Protein AF-A0A854ZBW8-F1 (afdb_monomer_lite)

Radius of gyration: 17.57 Å; chains: 1; bounding box: 47×37×48 Å

Foldseek 3Di:
DLQFKKKKKWKFKAFPVRDTPDTDIDIGSDVVVVVVVCVVLVVADAWDWDADPVNQKIKIWGADPVRHTGMIMIIGMDMDGDDPPDPPDPPPD

Structure (mmCIF, N/CA/C/O backbone):
data_AF-A0A854ZBW8-F1
#
_entry.id   AF-A0A854ZBW8-F1
#
loop_
_atom_site.group_PDB
_atom_site.id
_atom_site.type_symbol
_atom_site.label_atom_id
_atom_site.label_alt_id
_atom_site.label_comp_id
_atom_site.label_asym_id
_atom_site.label_entity_id
_atom_site.label_seq_id
_atom_site.pdbx_PDB_ins_code
_atom_site.Cartn_x
_atom_site.Cartn_y
_atom_site.Cartn_z
_atom_site.occupancy
_atom_site.B_iso_or_equiv
_atom_site.auth_seq_id
_atom_site.auth_comp_id
_atom_site.auth_asym_id
_atom_site.auth_atom_id
_atom_site.pdbx_PDB_model_num
ATOM 1 N N . MET A 1 1 ?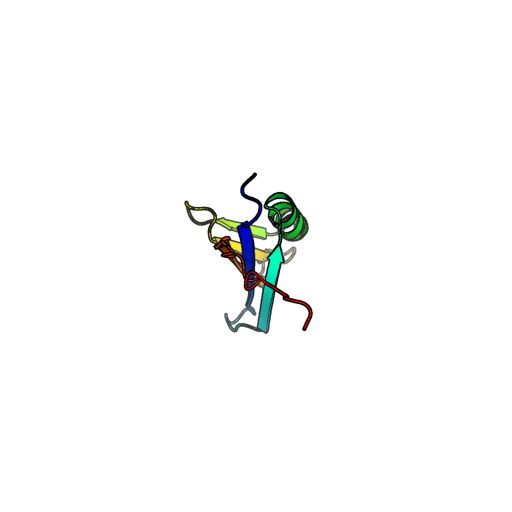 -8.898 6.081 24.990 1.00 48.38 1 MET A N 1
ATOM 2 C CA . MET A 1 1 ? -8.840 5.493 23.635 1.00 48.38 1 MET A CA 1
ATOM 3 C C . MET A 1 1 ? -10.256 5.062 23.297 1.00 48.38 1 MET A C 1
ATOM 5 O O . MET A 1 1 ? -10.927 4.580 24.193 1.00 48.38 1 MET A O 1
ATOM 9 N N . ASN A 1 2 ? -10.764 5.342 22.093 1.00 50.84 2 ASN A N 1
ATOM 10 C CA . ASN A 1 2 ? -12.075 4.824 21.686 1.00 50.84 2 ASN A CA 1
ATOM 11 C C . ASN A 1 2 ? -11.887 3.336 21.370 1.00 50.84 2 ASN A C 1
ATOM 13 O O . ASN A 1 2 ? -11.379 3.016 20.299 1.00 50.84 2 ASN A O 1
ATOM 17 N N . ASP A 1 3 ? -12.269 2.458 22.298 1.00 60.19 3 ASP A N 1
ATOM 18 C CA . ASP A 1 3 ? -12.019 1.003 22.248 1.00 60.19 3 ASP A CA 1
ATOM 19 C C . ASP A 1 3 ? -12.682 0.273 21.064 1.00 60.19 3 ASP A C 1
ATOM 21 O O . ASP A 1 3 ? -12.452 -0.912 20.847 1.00 60.19 3 ASP A O 1
ATOM 25 N N . ASN A 1 4 ? -13.450 0.992 20.244 1.00 76.75 4 ASN A N 1
ATOM 26 C CA . ASN A 1 4 ? -14.296 0.433 19.197 1.00 76.75 4 ASN A CA 1
ATOM 27 C C . ASN A 1 4 ? -13.981 0.971 17.789 1.00 76.75 4 ASN A C 1
ATOM 29 O O . ASN A 1 4 ? -14.831 0.899 16.905 1.00 76.75 4 ASN A O 1
ATOM 33 N N . VAL A 1 5 ? -12.801 1.551 17.547 1.00 83.94 5 VAL A N 1
ATOM 34 C CA . VAL A 1 5 ? -12.392 1.976 16.193 1.00 83.94 5 VAL A CA 1
ATOM 35 C C . VAL A 1 5 ? -11.422 0.963 15.601 1.00 83.94 5 VAL A C 1
ATOM 37 O O . VAL A 1 5 ? -10.388 0.664 16.192 1.00 83.94 5 VAL A O 1
ATOM 40 N N . VAL A 1 6 ? -11.732 0.480 14.400 1.00 88.50 6 VAL A N 1
ATOM 41 C CA . VAL A 1 6 ? -10.788 -0.251 13.554 1.00 88.50 6 VAL A CA 1
ATOM 42 C C . VAL A 1 6 ? -10.458 0.560 12.313 1.00 88.50 6 VAL A C 1
ATOM 44 O O . VAL A 1 6 ? -11.267 1.342 11.818 1.00 88.50 6 VAL A O 1
ATOM 47 N N . TYR A 1 7 ? -9.266 0.336 11.788 1.00 88.94 7 TYR A N 1
ATOM 48 C CA . TYR A 1 7 ? -8.771 0.948 10.570 1.00 88.94 7 TYR A CA 1
ATOM 49 C C . TYR A 1 7 ? -8.785 -0.104 9.472 1.00 88.94 7 TYR A C 1
ATOM 51 O O . TYR A 1 7 ? -8.198 -1.176 9.621 1.00 88.94 7 TYR A O 1
ATOM 59 N N . VAL A 1 8 ? -9.472 0.188 8.378 1.00 91.19 8 VAL A N 1
ATOM 60 C CA . VAL A 1 8 ? -9.594 -0.695 7.221 1.00 91.19 8 VAL A CA 1
ATOM 61 C C . VAL A 1 8 ? -8.748 -0.129 6.094 1.00 91.19 8 VAL A C 1
ATOM 63 O O . VAL A 1 8 ? -8.887 1.039 5.745 1.00 91.19 8 VAL A O 1
ATOM 66 N N . ILE A 1 9 ? -7.895 -0.964 5.510 1.00 93.38 9 ILE A N 1
ATOM 67 C CA . ILE A 1 9 ? -7.091 -0.634 4.337 1.00 93.38 9 ILE A CA 1
ATOM 68 C C . ILE A 1 9 ? -7.562 -1.497 3.175 1.00 93.38 9 ILE A C 1
ATOM 70 O O . ILE A 1 9 ? -7.399 -2.718 3.191 1.00 93.38 9 ILE A O 1
ATOM 74 N N . CYS A 1 10 ? -8.100 -0.857 2.146 1.00 93.69 10 CYS A N 1
ATOM 75 C CA . CYS A 1 10 ? -8.363 -1.478 0.856 1.00 93.69 10 CYS A CA 1
ATOM 76 C C . CYS A 1 10 ? -7.134 -1.287 -0.036 1.00 93.69 10 CYS A C 1
ATOM 78 O O . CYS A 1 10 ? -6.942 -0.224 -0.628 1.00 93.69 10 CYS A O 1
ATOM 80 N N . ALA A 1 11 ? -6.291 -2.312 -0.118 1.00 93.56 11 ALA A N 1
ATOM 81 C CA . ALA A 1 11 ? -5.075 -2.321 -0.915 1.00 93.56 11 ALA A CA 1
ATOM 82 C C . ALA A 1 11 ? -5.356 -2.842 -2.328 1.00 93.56 11 ALA A C 1
ATOM 84 O O . ALA A 1 11 ? -5.973 -3.890 -2.513 1.00 93.56 11 ALA A O 1
ATOM 85 N N . ARG A 1 12 ? -4.882 -2.117 -3.339 1.00 96.38 12 ARG A N 1
ATOM 86 C CA . ARG A 1 12 ? -4.984 -2.483 -4.754 1.00 96.38 12 ARG A CA 1
ATOM 87 C C . ARG A 1 12 ? -3.631 -2.327 -5.421 1.00 96.38 12 ARG A C 1
ATOM 89 O O . ARG A 1 12 ? -3.048 -1.243 -5.368 1.00 96.38 12 ARG A O 1
ATOM 96 N N . ARG A 1 13 ? -3.162 -3.373 -6.096 1.00 96.25 13 ARG A N 1
ATOM 97 C CA . ARG A 1 13 ? -1.965 -3.339 -6.938 1.00 96.25 13 ARG A CA 1
ATOM 98 C C . ARG A 1 13 ? -2.363 -3.311 -8.404 1.00 96.25 13 ARG A C 1
ATOM 100 O O . ARG A 1 13 ? -3.202 -4.093 -8.846 1.00 96.25 13 ARG A O 1
ATOM 107 N N . TYR A 1 14 ? -1.713 -2.434 -9.153 1.00 96.19 14 TYR A N 1
ATOM 108 C CA . TYR A 1 14 ? -1.941 -2.238 -10.573 1.00 96.19 14 TYR A CA 1
ATOM 109 C C . TYR A 1 14 ? -0.713 -2.662 -11.380 1.00 96.19 14 TYR A C 1
ATOM 111 O O . TYR A 1 14 ? 0.427 -2.353 -11.005 1.00 96.19 14 TYR A O 1
ATOM 119 N N . ALA A 1 15 ? -0.948 -3.337 -12.501 1.00 92.31 15 ALA A N 1
ATOM 120 C CA . ALA A 1 15 ? 0.062 -3.601 -13.518 1.00 92.31 15 ALA A CA 1
ATOM 121 C C . ALA A 1 15 ? 0.426 -2.324 -14.296 1.00 92.31 15 ALA A C 1
ATOM 123 O O . ALA A 1 15 ? -0.200 -1.270 -14.140 1.00 92.31 15 ALA A O 1
ATOM 124 N N . LYS A 1 16 ? 1.448 -2.421 -15.159 1.00 90.50 16 LYS A N 1
ATOM 125 C CA . LYS A 1 16 ? 1.915 -1.301 -15.995 1.00 90.50 16 LYS A CA 1
ATOM 126 C C . LYS A 1 16 ? 0.809 -0.712 -16.879 1.00 90.50 16 LYS A C 1
ATOM 128 O O . LYS A 1 16 ? 0.749 0.497 -17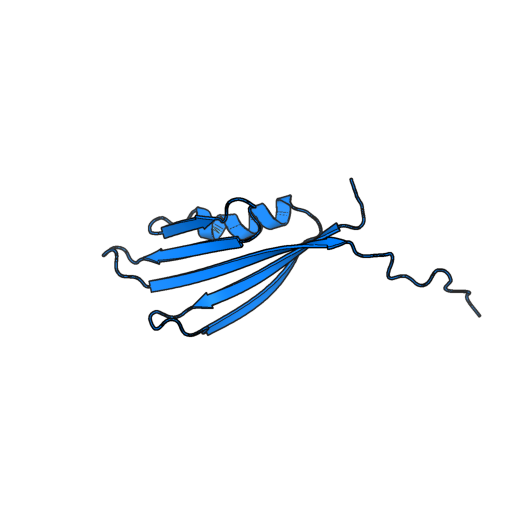.060 1.00 90.50 16 LYS A O 1
ATOM 133 N N . ASN A 1 17 ? -0.079 -1.567 -17.382 1.00 90.94 17 ASN A N 1
ATOM 134 C CA . ASN A 1 17 ? -1.224 -1.205 -18.221 1.00 90.94 17 ASN A CA 1
ATOM 135 C C . ASN A 1 17 ? -2.409 -0.603 -17.434 1.00 90.94 17 ASN A C 1
ATOM 137 O O . ASN A 1 17 ? -3.415 -0.240 -18.035 1.00 90.94 17 ASN A O 1
ATOM 141 N N . GLY A 1 18 ? -2.307 -0.489 -16.106 1.00 90.88 18 GLY A N 1
ATOM 142 C CA . GLY A 1 18 ? -3.359 0.061 -15.254 1.00 90.88 18 GLY A CA 1
ATOM 143 C C . GLY A 1 18 ? -4.422 -0.944 -14.805 1.00 90.88 18 GLY A C 1
ATOM 144 O O . GLY A 1 18 ? -5.322 -0.544 -14.068 1.00 90.88 18 GLY A O 1
ATOM 145 N N . GLU A 1 19 ? -4.317 -2.221 -15.175 1.00 94.94 19 GLU A N 1
ATOM 146 C CA . GLU A 1 19 ? -5.211 -3.272 -14.678 1.00 94.94 19 GLU A CA 1
ATOM 147 C C . GLU A 1 19 ? -4.927 -3.594 -13.212 1.00 94.94 19 GLU A C 1
ATOM 149 O O . GLU A 1 19 ? -3.773 -3.598 -12.777 1.00 94.94 19 GLU A O 1
ATOM 154 N N . VAL A 1 20 ? -5.979 -3.877 -12.442 1.00 95.88 20 VAL A N 1
ATOM 155 C CA . VAL A 1 20 ? -5.840 -4.383 -11.072 1.00 95.88 20 VAL A CA 1
ATOM 156 C C . VAL A 1 20 ? -5.431 -5.850 -11.147 1.00 95.88 20 VAL A C 1
ATOM 158 O O . VAL A 1 20 ? -6.164 -6.665 -11.696 1.00 95.88 20 VAL A O 1
ATOM 161 N N . ILE A 1 21 ? -4.274 -6.175 -10.576 1.00 95.88 21 ILE A N 1
ATOM 162 C CA . ILE A 1 21 ? -3.731 -7.543 -10.543 1.00 95.88 21 ILE A CA 1
ATOM 163 C C . ILE A 1 21 ? -3.771 -8.166 -9.149 1.00 95.88 21 ILE A C 1
ATOM 165 O O . ILE A 1 21 ? -3.620 -9.373 -9.009 1.00 95.88 21 ILE A O 1
ATOM 169 N N . GLU A 1 22 ? -3.974 -7.351 -8.115 1.00 95.56 22 GLU A N 1
ATOM 170 C C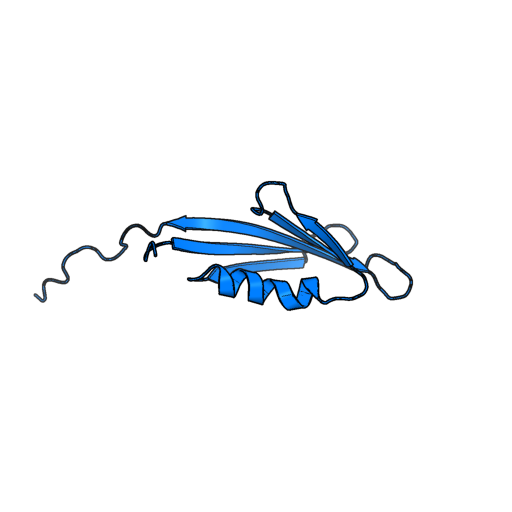A . GLU A 1 22 ? -4.138 -7.817 -6.742 1.00 95.56 22 GLU A CA 1
ATOM 171 C C . GLU A 1 22 ? -5.044 -6.851 -5.980 1.00 95.56 22 GLU A C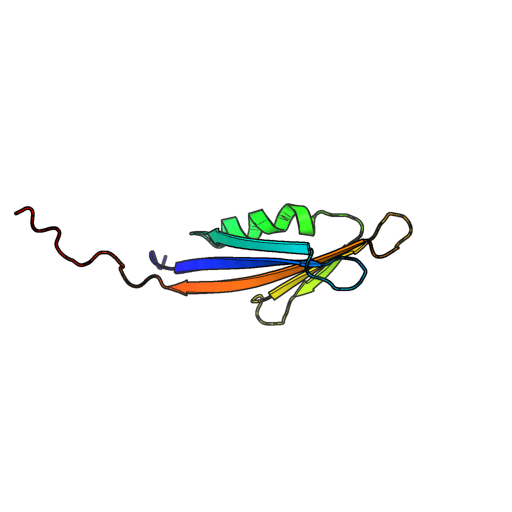 1
ATOM 173 O O . GLU A 1 22 ? -4.927 -5.627 -6.124 1.00 95.56 22 GLU A O 1
ATOM 178 N N . GLN A 1 23 ? -5.930 -7.398 -5.152 1.00 95.50 23 GLN A N 1
ATOM 179 C CA . GLN A 1 23 ? -6.786 -6.632 -4.261 1.00 95.50 23 GLN A CA 1
ATOM 180 C C . GLN A 1 23 ? -6.898 -7.350 -2.920 1.00 95.50 23 GLN A C 1
ATOM 182 O O . GLN A 1 23 ? -7.310 -8.505 -2.869 1.00 95.50 23 GLN A O 1
ATOM 187 N N . ASN A 1 24 ? -6.564 -6.642 -1.845 1.00 92.75 24 ASN A N 1
ATOM 188 C CA . ASN A 1 24 ? -6.566 -7.161 -0.484 1.00 92.75 24 ASN A CA 1
ATOM 189 C C . ASN A 1 24 ? -7.237 -6.168 0.467 1.00 92.75 24 ASN A C 1
ATOM 191 O O . ASN A 1 24 ? -7.182 -4.953 0.266 1.00 92.75 24 ASN A O 1
ATOM 195 N N . VAL A 1 25 ? -7.868 -6.690 1.516 1.00 92.44 25 VAL A N 1
ATOM 196 C CA . VAL A 1 25 ? -8.451 -5.884 2.591 1.00 92.44 25 VAL A CA 1
ATOM 197 C C . VAL A 1 25 ? -7.768 -6.263 3.893 1.00 92.44 25 VAL A C 1
ATOM 199 O O . VAL A 1 25 ? -7.747 -7.432 4.270 1.00 92.44 25 VAL A O 1
ATOM 202 N N . HIS A 1 26 ? -7.229 -5.264 4.582 1.00 91.12 26 HIS A N 1
ATOM 203 C CA . HIS A 1 26 ? -6.582 -5.431 5.877 1.00 91.12 26 HIS A CA 1
ATOM 204 C C . HIS A 1 26 ? -7.332 -4.630 6.934 1.00 91.12 26 HIS A C 1
ATOM 206 O O . HIS A 1 26 ? -7.768 -3.510 6.675 1.00 91.12 26 HIS A O 1
ATOM 212 N N . VAL A 1 27 ? -7.482 -5.202 8.127 1.00 90.19 27 VAL A N 1
ATOM 213 C CA . VAL A 1 27 ? -8.153 -4.556 9.258 1.00 90.19 27 VAL A CA 1
ATOM 214 C C . VAL A 1 27 ? -7.188 -4.513 10.432 1.00 90.19 27 VAL A C 1
ATOM 216 O O . VAL A 1 27 ? -6.618 -5.534 10.810 1.00 90.19 27 VAL A O 1
ATOM 219 N N . TYR A 1 28 ? -7.018 -3.331 11.013 1.00 89.38 28 TYR A N 1
ATOM 220 C CA . TYR A 1 28 ? -6.129 -3.085 12.140 1.00 89.38 28 TYR A CA 1
ATOM 221 C C . TYR A 1 28 ? -6.907 -2.474 13.301 1.00 89.38 28 TYR A C 1
ATOM 223 O O . TYR A 1 28 ? -7.691 -1.550 13.119 1.00 89.38 28 TYR A O 1
ATOM 231 N N . SER A 1 29 ? -6.649 -2.948 14.516 1.00 86.75 29 SER A N 1
ATOM 232 C CA . SER A 1 29 ? -7.221 -2.386 15.748 1.00 86.75 29 SER A CA 1
ATOM 233 C C . SER A 1 29 ? -6.503 -1.123 16.243 1.00 86.75 29 SER A C 1
ATOM 235 O O . SER A 1 29 ? -6.935 -0.505 17.208 1.00 86.75 29 SER A O 1
ATOM 237 N N . SER A 1 30 ? -5.390 -0.734 15.612 1.00 86.75 30 SER A N 1
ATOM 238 C CA . SER A 1 30 ? -4.579 0.417 16.017 1.00 86.75 30 SER A CA 1
ATOM 239 C C . SER A 1 30 ? -3.995 1.136 14.808 1.00 86.75 30 SER A C 1
ATOM 241 O O . SER A 1 30 ? -3.477 0.497 13.889 1.00 86.75 30 SER A O 1
ATOM 243 N N . TYR A 1 31 ? -4.001 2.470 14.858 1.00 84.44 31 TYR A N 1
ATOM 244 C CA . TYR A 1 31 ? -3.387 3.320 13.839 1.00 84.44 31 TYR A CA 1
ATOM 245 C C . TYR A 1 31 ? -1.869 3.108 13.737 1.00 84.44 31 TYR A C 1
ATOM 247 O O . TYR A 1 31 ? -1.296 3.180 12.655 1.00 84.44 31 TYR A O 1
ATOM 255 N N . GLN A 1 32 ? -1.193 2.759 14.837 1.00 87.94 32 GLN A N 1
ATOM 256 C CA . GLN A 1 32 ? 0.245 2.457 14.793 1.00 87.94 32 GLN A CA 1
ATOM 257 C C . GLN A 1 32 ? 0.550 1.234 13.916 1.00 87.94 32 GLN A C 1
ATOM 259 O O . GLN A 1 32 ? 1.547 1.229 13.196 1.00 87.94 32 GLN A O 1
ATOM 264 N N . ASN A 1 33 ? -0.334 0.230 13.916 1.00 88.56 33 ASN A N 1
ATOM 265 C CA . ASN A 1 33 ? -0.179 -0.949 13.062 1.00 88.56 33 ASN A CA 1
ATOM 266 C C . ASN A 1 33 ? -0.418 -0.614 11.583 1.00 88.56 33 ASN A C 1
ATOM 268 O O . ASN A 1 33 ? 0.244 -1.187 10.720 1.00 88.56 33 ASN A O 1
ATOM 272 N N . VAL A 1 34 ? -1.298 0.351 11.294 1.00 87.12 34 VAL A N 1
ATOM 273 C CA . VAL A 1 34 ? -1.479 0.905 9.941 1.00 87.12 34 VAL A CA 1
ATOM 274 C C . VAL A 1 34 ? -0.183 1.556 9.454 1.00 87.12 34 VAL A C 1
ATOM 276 O O . VAL A 1 34 ? 0.302 1.226 8.375 1.00 87.12 34 VAL A O 1
ATOM 279 N N . ILE A 1 35 ? 0.431 2.422 10.270 1.00 87.31 35 ILE A N 1
ATOM 280 C CA . ILE A 1 35 ? 1.709 3.072 9.931 1.00 87.31 35 ILE A CA 1
ATOM 281 C C . ILE A 1 35 ? 2.802 2.021 9.688 1.00 87.31 35 ILE A C 1
ATOM 283 O O . ILE A 1 35 ? 3.530 2.094 8.695 1.00 87.31 35 ILE A O 1
ATOM 287 N N . ALA A 1 36 ? 2.904 1.018 10.565 1.00 89.50 36 ALA A N 1
ATOM 288 C CA . ALA A 1 36 ? 3.879 -0.059 10.425 1.00 89.50 36 ALA A CA 1
ATOM 289 C C . ALA A 1 36 ? 3.682 -0.863 9.127 1.00 89.50 36 ALA A C 1
ATOM 291 O O . ALA A 1 36 ? 4.666 -1.216 8.478 1.00 89.50 36 ALA A O 1
ATOM 292 N N . ALA A 1 37 ? 2.434 -1.096 8.706 1.00 88.19 37 ALA A N 1
ATOM 293 C CA . ALA A 1 37 ? 2.120 -1.795 7.461 1.00 88.19 37 ALA A CA 1
ATOM 294 C C . ALA A 1 37 ? 2.577 -1.029 6.205 1.00 88.19 37 ALA A C 1
ATOM 296 O O . ALA A 1 37 ? 2.916 -1.650 5.198 1.00 88.19 37 ALA A O 1
ATOM 297 N N . PHE A 1 38 ? 2.643 0.306 6.257 1.00 89.62 38 PHE A N 1
ATOM 298 C CA . PHE A 1 38 ? 3.130 1.118 5.138 1.00 89.62 38 PHE A CA 1
ATOM 299 C C . PHE A 1 38 ? 4.649 1.248 5.069 1.00 89.62 38 PHE A C 1
ATOM 301 O O . PHE A 1 38 ? 5.182 1.551 4.000 1.00 89.62 38 PHE A O 1
ATOM 308 N N . LYS A 1 39 ? 5.364 0.978 6.166 1.00 90.69 39 LYS A N 1
ATOM 309 C CA . LYS A 1 39 ? 6.822 1.129 6.248 1.00 90.69 39 LYS A CA 1
ATOM 310 C C . LYS A 1 39 ? 7.592 0.462 5.092 1.00 90.69 39 LYS A C 1
ATOM 312 O O . LYS A 1 39 ? 8.422 1.147 4.502 1.00 90.69 39 LYS A O 1
ATOM 317 N N . PRO A 1 40 ? 7.302 -0.788 4.674 1.00 89.75 40 PRO A N 1
ATOM 318 C CA . PRO A 1 40 ? 8.018 -1.416 3.559 1.00 89.75 40 PRO A CA 1
ATOM 319 C C . PRO A 1 40 ? 7.874 -0.650 2.236 1.00 89.75 40 PRO A C 1
ATOM 321 O O . PRO A 1 40 ? 8.818 -0.570 1.455 1.00 89.75 40 PRO A O 1
ATOM 324 N N . PHE A 1 41 ? 6.706 -0.048 1.996 1.00 88.88 41 PHE A N 1
ATOM 325 C CA . PHE A 1 41 ? 6.469 0.775 0.812 1.00 88.88 41 PHE A CA 1
ATOM 326 C C . PHE A 1 41 ? 7.159 2.131 0.932 1.00 88.88 41 PHE A C 1
ATOM 328 O O . PHE A 1 41 ? 7.666 2.643 -0.060 1.00 88.88 41 PHE A O 1
ATOM 335 N N . LEU A 1 42 ? 7.203 2.707 2.137 1.00 87.81 42 LEU A N 1
ATOM 336 C CA . LEU A 1 42 ? 7.840 3.997 2.401 1.00 87.81 42 LEU A CA 1
ATOM 337 C C . LEU A 1 42 ? 9.376 3.928 2.435 1.00 87.81 42 LEU A C 1
ATOM 339 O O . LEU A 1 42 ? 10.030 4.934 2.170 1.00 87.81 42 LEU A O 1
ATOM 343 N N . ASP A 1 43 ? 9.955 2.758 2.684 1.00 91.25 43 ASP A N 1
ATOM 344 C CA . ASP A 1 43 ? 11.408 2.560 2.721 1.00 91.25 43 ASP A CA 1
ATOM 345 C C . ASP A 1 43 ? 11.989 2.176 1.340 1.00 91.25 43 ASP A C 1
ATOM 347 O O . ASP A 1 43 ? 13.204 2.105 1.166 1.00 91.25 43 ASP A O 1
ATOM 351 N N . MET A 1 44 ? 11.148 1.970 0.318 1.00 88.19 44 MET A N 1
ATOM 352 C CA . MET A 1 44 ? 11.609 1.572 -1.018 1.00 88.19 44 MET A CA 1
ATOM 353 C C . MET A 1 44 ? 12.343 2.724 -1.738 1.00 88.19 44 MET A C 1
ATOM 355 O O . MET A 1 44 ? 11.825 3.843 -1.739 1.00 88.19 44 MET A O 1
ATOM 359 N N . PRO A 1 45 ? 13.519 2.503 -2.358 1.00 85.94 45 PRO A N 1
ATOM 360 C CA . PRO A 1 45 ? 14.367 3.595 -2.854 1.00 85.94 45 PRO A CA 1
ATOM 361 C C . PRO A 1 45 ? 13.773 4.334 -4.062 1.00 85.94 45 PRO A C 1
ATOM 363 O O . PRO A 1 45 ? 13.727 5.561 -4.065 1.00 85.94 45 PRO A O 1
ATOM 366 N N . ASN A 1 46 ? 13.248 3.603 -5.049 1.00 92.31 46 ASN A N 1
ATOM 367 C CA . ASN A 1 46 ? 12.759 4.173 -6.308 1.00 92.31 46 ASN A CA 1
ATOM 368 C C . ASN A 1 46 ? 11.234 4.205 -6.320 1.00 92.31 46 ASN A C 1
ATOM 370 O O . ASN A 1 46 ? 10.573 3.363 -6.934 1.00 92.31 46 ASN A O 1
ATOM 374 N N . LYS A 1 47 ? 10.669 5.160 -5.581 1.00 94.12 47 LYS A N 1
ATOM 375 C CA . LYS A 1 47 ? 9.221 5.304 -5.456 1.00 94.12 47 LYS A CA 1
ATOM 376 C C . LYS A 1 47 ? 8.762 6.750 -5.548 1.00 94.12 47 LYS A C 1
ATOM 378 O O . LYS A 1 47 ? 9.460 7.668 -5.131 1.00 94.12 47 LYS A O 1
ATOM 383 N N . GLU A 1 48 ? 7.515 6.909 -5.957 1.00 94.12 48 GLU A N 1
ATOM 384 C CA . GLU A 1 48 ? 6.751 8.134 -5.756 1.00 94.12 48 GLU A CA 1
ATOM 385 C C . GLU A 1 48 ? 5.589 7.845 -4.818 1.00 94.12 48 GLU A C 1
ATOM 387 O O . GLU A 1 48 ? 4.830 6.894 -5.024 1.00 94.12 48 GLU A O 1
ATOM 392 N N . VAL A 1 49 ? 5.439 8.684 -3.799 1.00 92.88 49 VAL A N 1
ATOM 393 C CA . VAL A 1 49 ? 4.356 8.584 -2.824 1.00 92.88 49 VAL A CA 1
ATOM 394 C C . VAL A 1 49 ? 3.419 9.765 -3.014 1.00 92.88 49 VAL A C 1
ATOM 396 O O . VAL A 1 49 ? 3.855 10.910 -3.089 1.00 92.88 49 VAL A O 1
ATOM 399 N N . HIS A 1 50 ? 2.125 9.485 -3.087 1.00 91.88 50 HIS A N 1
ATOM 400 C CA . HIS A 1 50 ? 1.079 10.490 -3.149 1.00 91.88 50 HIS A CA 1
ATOM 401 C C . HIS A 1 50 ? 0.033 10.188 -2.082 1.00 91.88 50 HIS A C 1
ATOM 403 O O . HIS A 1 50 ? -0.526 9.094 -2.062 1.00 91.88 50 HIS A O 1
ATOM 409 N N . MET A 1 51 ? -0.236 11.158 -1.215 1.00 88.62 51 MET A N 1
ATOM 410 C CA . MET A 1 51 ? -1.306 11.095 -0.223 1.00 88.62 51 MET A CA 1
ATOM 411 C C . MET A 1 51 ? -2.343 12.162 -0.548 1.00 88.62 51 MET A C 1
ATOM 413 O O . MET A 1 51 ? -1.992 13.245 -1.025 1.00 88.62 51 MET A O 1
ATOM 417 N N . ASN A 1 52 ? -3.622 11.862 -0.325 1.00 85.94 52 ASN A N 1
ATOM 418 C CA . ASN A 1 52 ? -4.636 12.911 -0.370 1.00 85.94 52 ASN A CA 1
ATOM 419 C C . ASN A 1 52 ? -4.532 13.794 0.889 1.00 85.94 52 ASN A C 1
ATOM 421 O O . ASN A 1 52 ? -4.023 13.365 1.917 1.00 85.94 52 ASN A O 1
ATOM 425 N N . GLY A 1 53 ? -5.045 15.027 0.835 1.00 69.50 53 GLY A N 1
ATOM 426 C CA . GLY A 1 53 ? -4.955 15.983 1.954 1.00 69.50 53 GLY A CA 1
ATOM 427 C C . GLY A 1 53 ? -5.743 15.610 3.221 1.00 69.50 53 GLY A C 1
ATOM 428 O O . GLY A 1 53 ? -5.899 16.456 4.094 1.00 69.50 53 GLY A O 1
ATOM 429 N N . LYS A 1 54 ? -6.285 14.390 3.294 1.00 74.56 54 LYS A N 1
ATOM 430 C CA . LYS A 1 54 ? -7.014 13.843 4.445 1.00 74.56 54 LYS A CA 1
ATOM 431 C C . LYS A 1 54 ? -6.401 12.541 4.976 1.00 74.56 54 LYS A C 1
ATOM 433 O O . LYS A 1 54 ? -6.984 11.946 5.870 1.00 74.56 54 LYS A O 1
ATOM 438 N N . ASP A 1 55 ? -5.290 12.073 4.403 1.00 72.31 55 ASP A N 1
ATOM 439 C CA . ASP A 1 55 ? -4.646 10.789 4.726 1.00 72.31 55 ASP A CA 1
ATOM 440 C C . ASP A 1 55 ? -5.561 9.547 4.594 1.00 72.31 55 ASP A C 1
ATOM 442 O O . ASP A 1 55 ? -5.234 8.454 5.047 1.00 72.31 55 ASP A O 1
ATOM 446 N N . GLU A 1 56 ? -6.693 9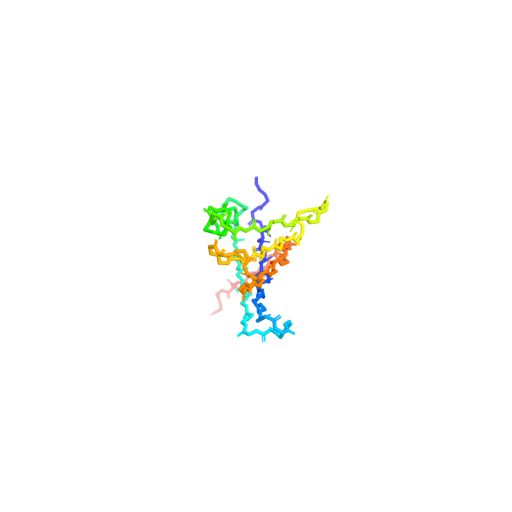.685 3.902 1.00 83.88 56 GLU A N 1
ATOM 447 C CA . GLU A 1 56 ? -7.658 8.613 3.608 1.00 83.88 56 GLU A CA 1
ATOM 448 C C . GLU A 1 56 ? -7.228 7.785 2.386 1.00 83.88 56 GLU A C 1
ATOM 450 O O . GLU A 1 56 ? -7.860 6.791 2.028 1.00 83.88 56 GLU A O 1
ATOM 455 N N . MET A 1 57 ? -6.180 8.212 1.679 1.00 90.38 57 MET A N 1
ATOM 456 C CA . MET A 1 57 ? -5.655 7.493 0.527 1.00 90.38 57 MET A CA 1
ATOM 457 C C . MET A 1 57 ? -4.152 7.699 0.389 1.00 90.38 57 MET A C 1
ATOM 459 O O . MET A 1 57 ? -3.675 8.832 0.318 1.00 90.38 57 MET A O 1
ATOM 463 N N . LEU A 1 58 ? -3.431 6.586 0.283 1.00 92.06 58 LEU A N 1
ATOM 464 C CA . LEU A 1 58 ? -2.009 6.514 -0.019 1.00 92.06 58 LEU A CA 1
ATOM 465 C C . LEU A 1 58 ? -1.821 5.791 -1.353 1.00 92.06 58 LEU A C 1
ATOM 467 O O . LEU A 1 58 ? -2.279 4.669 -1.550 1.00 92.06 58 LEU A O 1
ATOM 471 N N . GLN A 1 59 ? -1.090 6.403 -2.270 1.00 94.38 59 GLN A N 1
ATOM 472 C CA . GLN A 1 59 ? -0.684 5.796 -3.526 1.00 94.38 59 GLN A CA 1
ATOM 473 C C . GLN A 1 59 ? 0.837 5.742 -3.590 1.00 94.38 59 GLN A C 1
ATOM 475 O O . GLN A 1 59 ? 1.505 6.753 -3.393 1.00 94.38 59 GLN A O 1
ATOM 480 N N . VAL A 1 60 ? 1.378 4.574 -3.922 1.00 94.81 60 VAL A N 1
ATOM 481 C CA . VAL A 1 60 ? 2.819 4.359 -4.073 1.00 94.81 60 VAL A CA 1
ATOM 482 C C . VAL A 1 60 ? 3.087 3.818 -5.466 1.00 94.81 60 VAL A C 1
ATOM 484 O O . VAL A 1 60 ? 2.598 2.752 -5.830 1.00 94.81 60 VAL A O 1
ATOM 487 N N . ARG A 1 61 ? 3.848 4.552 -6.271 1.00 94.88 61 ARG A N 1
ATOM 488 C CA . ARG A 1 61 ? 4.359 4.073 -7.560 1.00 94.88 61 ARG A CA 1
ATOM 489 C C . ARG A 1 61 ? 5.787 3.614 -7.360 1.00 94.88 61 ARG A C 1
ATOM 491 O O . ARG A 1 61 ? 6.548 4.307 -6.698 1.00 94.88 61 ARG A O 1
ATOM 498 N N . ILE A 1 62 ? 6.128 2.460 -7.912 1.00 93.88 62 ILE A N 1
ATOM 499 C CA . ILE A 1 62 ? 7.461 1.873 -7.806 1.00 93.88 62 ILE A CA 1
ATOM 500 C C . ILE A 1 62 ? 8.066 1.831 -9.200 1.00 93.88 62 ILE A C 1
ATOM 502 O O . ILE A 1 62 ? 7.401 1.441 -10.167 1.00 93.88 62 ILE A O 1
ATOM 506 N N . TYR A 1 63 ? 9.330 2.217 -9.266 1.00 93.06 63 TYR A N 1
ATOM 507 C CA . TYR A 1 63 ? 10.140 2.277 -10.468 1.00 93.06 63 TYR A CA 1
ATOM 508 C C . TYR A 1 63 ? 11.346 1.353 -10.313 1.00 93.06 63 TYR A C 1
ATOM 510 O O . TYR A 1 63 ? 11.760 1.025 -9.198 1.00 93.06 63 TYR A O 1
ATOM 518 N N . ASP A 1 64 ? 11.898 0.899 -11.429 1.00 91.31 64 ASP A N 1
ATOM 519 C CA . ASP A 1 64 ? 13.144 0.142 -11.427 1.00 91.31 64 ASP A CA 1
ATOM 520 C C . ASP A 1 64 ? 14.372 1.076 -11.294 1.00 91.31 64 ASP A C 1
ATOM 522 O O . ASP A 1 64 ? 14.225 2.299 -11.193 1.00 91.31 64 ASP A O 1
ATOM 526 N N . PRO A 1 65 ? 15.608 0.544 -11.248 1.00 90.81 65 PRO A N 1
ATOM 527 C CA . PRO A 1 65 ? 16.827 1.359 -11.230 1.00 90.81 65 PRO A CA 1
ATOM 528 C C . PRO A 1 65 ? 17.048 2.249 -12.463 1.00 90.81 65 PRO A C 1
ATOM 530 O O . PRO A 1 65 ? 17.809 3.209 -12.370 1.00 90.81 65 PRO A O 1
ATOM 533 N N . ALA A 1 66 ? 16.401 1.959 -13.593 1.00 94.00 66 ALA A N 1
ATOM 534 C CA . ALA A 1 66 ? 16.441 2.764 -14.812 1.00 94.00 66 ALA A CA 1
ATOM 535 C C . ALA A 1 66 ? 15.331 3.837 -14.856 1.00 94.00 66 ALA A C 1
ATOM 537 O O . ALA A 1 66 ? 15.200 4.541 -15.857 1.00 94.00 66 ALA A O 1
ATOM 538 N N . ASN A 1 67 ? 14.568 4.002 -13.766 1.00 88.88 67 ASN A N 1
ATOM 539 C CA . ASN A 1 67 ? 13.381 4.855 -13.652 1.00 88.88 67 ASN A CA 1
ATOM 540 C C . ASN A 1 67 ? 12.202 4.434 -14.547 1.00 88.88 67 ASN A C 1
ATOM 542 O O . ASN A 1 67 ? 11.294 5.232 -14.792 1.00 88.88 67 ASN A O 1
ATOM 546 N N . GLU A 1 68 ? 12.151 3.182 -15.001 1.00 93.06 68 GLU A N 1
ATOM 547 C CA . GLU A 1 68 ? 10.975 2.666 -15.692 1.00 93.06 68 GLU A CA 1
ATOM 548 C C . GLU A 1 68 ? 9.884 2.288 -14.688 1.00 93.06 68 GLU A C 1
ATOM 550 O O . GLU A 1 68 ? 10.124 1.641 -13.664 1.00 93.06 68 GLU A O 1
ATOM 555 N N . PHE A 1 69 ? 8.641 2.670 -14.989 1.00 92.06 69 PHE A N 1
ATOM 556 C CA . PHE A 1 69 ? 7.494 2.328 -14.152 1.00 92.06 69 PHE A CA 1
ATOM 557 C C . PHE A 1 69 ? 7.317 0.806 -14.063 1.00 92.06 69 PHE A C 1
ATOM 559 O O . PHE A 1 69 ? 7.229 0.116 -15.086 1.00 92.06 69 PHE A O 1
ATOM 566 N N . LEU A 1 70 ? 7.226 0.281 -12.836 1.00 92.12 70 LEU A N 1
ATOM 567 C CA . LEU A 1 70 ? 7.011 -1.142 -12.571 1.00 92.12 70 LEU A CA 1
ATOM 568 C C . LEU A 1 70 ? 5.568 -1.443 -12.187 1.00 92.12 70 LEU A C 1
ATOM 570 O O . LEU A 1 70 ? 4.924 -2.302 -12.788 1.00 92.12 70 LEU A O 1
ATOM 574 N N . THR A 1 71 ? 5.072 -0.780 -11.147 1.00 94.44 71 THR A N 1
ATOM 575 C CA . THR A 1 71 ? 3.755 -1.067 -10.576 1.00 94.44 71 THR A CA 1
ATOM 576 C C . THR A 1 71 ? 3.288 0.096 -9.713 1.00 94.44 71 THR A C 1
ATOM 578 O O . THR A 1 71 ? 4.076 0.935 -9.270 1.00 94.44 71 THR A O 1
ATOM 581 N N . ARG A 1 72 ? 1.986 0.140 -9.451 1.00 95.44 72 ARG A N 1
ATOM 582 C CA . ARG A 1 72 ? 1.366 1.119 -8.564 1.00 95.44 72 ARG A CA 1
ATOM 583 C C . ARG A 1 72 ? 0.556 0.387 -7.513 1.00 95.44 72 ARG A C 1
ATOM 585 O O . ARG A 1 72 ? -0.234 -0.484 -7.853 1.00 95.44 72 ARG A O 1
ATOM 592 N N . TYR A 1 73 ? 0.691 0.808 -6.271 1.00 95.19 73 TYR A N 1
ATOM 593 C CA . TYR A 1 73 ? -0.193 0.457 -5.176 1.00 95.19 73 TYR A CA 1
ATOM 594 C C . TYR A 1 73 ? -1.095 1.645 -4.854 1.00 95.19 73 TYR A C 1
ATOM 596 O O . TYR A 1 73 ? -0.652 2.794 -4.882 1.00 95.19 73 TYR A O 1
ATOM 604 N N . ARG A 1 74 ? -2.362 1.370 -4.558 1.00 95.31 74 ARG A N 1
ATOM 605 C CA . ARG A 1 74 ? -3.302 2.319 -3.965 1.00 95.31 74 ARG A CA 1
ATOM 606 C C . ARG A 1 74 ? -3.896 1.684 -2.723 1.00 95.31 74 ARG A C 1
ATOM 608 O O . ARG A 1 74 ? -4.397 0.566 -2.788 1.00 95.31 74 ARG A O 1
ATOM 615 N N . PHE A 1 75 ? -3.855 2.419 -1.633 1.00 94.38 75 PHE A N 1
ATOM 616 C CA . PHE A 1 75 ? -4.389 2.051 -0.342 1.00 94.38 75 PHE A CA 1
ATOM 617 C C . PHE A 1 75 ? -5.427 3.098 0.017 1.00 94.38 75 PHE A C 1
ATOM 619 O O . PHE A 1 75 ? -5.078 4.259 0.212 1.00 94.38 75 PHE A O 1
ATOM 626 N N . ASP A 1 76 ? -6.692 2.711 0.064 1.00 92.69 76 ASP A N 1
ATOM 627 C CA . ASP A 1 76 ? -7.732 3.570 0.620 1.00 92.69 76 ASP A CA 1
ATOM 628 C C . ASP A 1 76 ? -7.936 3.170 2.081 1.00 92.69 76 ASP A C 1
ATOM 630 O O . ASP A 1 76 ? -8.088 1.986 2.391 1.00 92.69 76 ASP A O 1
ATOM 634 N N . ILE A 1 77 ? -7.850 4.155 2.966 1.00 90.69 77 ILE A N 1
ATOM 635 C CA . ILE A 1 77 ? -7.763 4.000 4.413 1.00 90.69 77 ILE A CA 1
ATOM 636 C C . ILE A 1 77 ? -9.037 4.585 5.008 1.00 90.69 77 ILE A C 1
ATOM 638 O O . ILE A 1 77 ? -9.380 5.738 4.757 1.00 90.69 77 ILE A O 1
ATOM 642 N N . TYR A 1 78 ? -9.736 3.783 5.804 1.00 88.38 78 TYR A N 1
ATOM 643 C CA . TYR A 1 78 ? -11.000 4.169 6.414 1.00 88.38 78 TYR A CA 1
ATOM 644 C C . TYR A 1 78 ? -10.986 3.854 7.901 1.00 88.38 78 TYR A C 1
ATOM 646 O O . TYR A 1 78 ? -10.612 2.754 8.310 1.00 88.38 78 TYR A O 1
ATOM 654 N N . GLU A 1 79 ? -11.473 4.788 8.705 1.00 89.25 79 GLU A N 1
ATOM 655 C CA . GLU A 1 79 ? -11.835 4.509 10.088 1.00 89.25 79 GLU A CA 1
ATOM 656 C C . GLU A 1 79 ? -13.253 3.949 10.131 1.00 89.25 79 GLU A C 1
ATOM 658 O O . GLU A 1 79 ? -14.193 4.533 9.588 1.00 89.25 79 GLU A O 1
ATOM 663 N N . LYS A 1 80 ? -13.425 2.811 10.797 1.00 86.12 80 LYS A N 1
ATOM 664 C CA . LYS A 1 80 ? -14.732 2.212 11.030 1.00 86.12 80 LYS A CA 1
ATOM 665 C C . LYS A 1 80 ? -14.949 2.055 12.524 1.00 86.12 80 LYS A C 1
ATOM 667 O O . LYS A 1 80 ? -14.212 1.342 13.200 1.00 86.12 80 LYS A O 1
ATOM 672 N N . LYS A 1 81 ? -15.999 2.699 13.031 1.00 84.44 81 LYS A N 1
ATOM 673 C CA . LYS A 1 81 ? -16.527 2.389 14.358 1.00 84.44 81 LYS A CA 1
ATOM 674 C C . LYS A 1 81 ? -17.245 1.048 14.286 1.00 84.44 81 LYS A C 1
ATOM 676 O O . LYS A 1 81 ? -18.076 0.829 13.406 1.00 84.44 81 LYS A O 1
ATOM 681 N N . ILE A 1 82 ? -16.888 0.149 15.187 1.00 76.62 82 ILE A N 1
ATOM 682 C CA . ILE A 1 82 ? -17.626 -1.076 15.439 1.00 76.62 82 ILE A CA 1
ATOM 683 C C . ILE A 1 82 ? -18.617 -0.732 16.543 1.00 76.62 82 ILE A C 1
ATOM 685 O O . ILE A 1 82 ? -18.25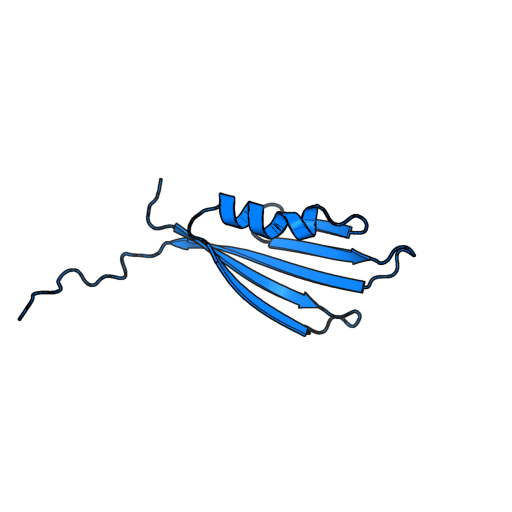1 -0.625 17.711 1.00 76.62 82 ILE A O 1
ATOM 689 N N . ASP A 1 83 ? -19.876 -0.520 16.175 1.00 68.25 83 ASP A N 1
ATOM 690 C CA . ASP A 1 83 ? -20.943 -0.555 17.170 1.00 68.25 83 ASP A CA 1
ATOM 691 C C . ASP A 1 83 ? -20.942 -1.954 17.785 1.00 68.25 83 ASP A C 1
ATOM 693 O O . ASP A 1 83 ? -20.801 -2.926 17.041 1.00 68.25 83 ASP A O 1
ATOM 697 N N . ASN A 1 84 ? -21.012 -2.046 19.119 1.00 53.94 84 ASN A N 1
ATOM 698 C CA . ASN A 1 84 ? -20.943 -3.295 19.884 1.00 53.94 84 ASN A CA 1
ATOM 699 C C . ASN A 1 84 ? -21.746 -4.410 19.189 1.00 53.94 84 ASN A C 1
ATOM 701 O O . ASN A 1 84 ? -22.956 -4.518 19.356 1.00 53.94 84 ASN A O 1
ATOM 705 N N . PHE A 1 85 ? -21.057 -5.251 18.414 1.00 50.88 85 PHE A N 1
ATOM 706 C CA . PHE A 1 85 ? -21.646 -6.353 17.647 1.00 50.88 85 PHE A CA 1
ATOM 707 C C . PHE A 1 85 ? -21.828 -7.603 18.517 1.00 50.88 85 PHE A C 1
ATOM 709 O O . PHE A 1 85 ? -21.983 -8.713 18.016 1.00 50.88 85 PHE A O 1
ATOM 716 N N . PHE A 1 86 ? -21.785 -7.423 19.835 1.00 50.97 86 PHE A N 1
ATOM 717 C CA . PHE A 1 86 ? -22.257 -8.406 20.786 1.00 50.97 86 PHE A CA 1
ATOM 718 C C . PHE A 1 86 ? -23.704 -8.029 21.102 1.00 50.97 86 PHE A C 1
ATOM 720 O O . PHE A 1 86 ? -23.910 -6.990 21.737 1.00 50.97 86 PHE A O 1
ATOM 727 N N . PRO A 1 87 ? -24.714 -8.808 20.668 1.00 43.28 87 PRO A N 1
ATOM 728 C CA . PRO A 1 87 ? -26.031 -8.671 21.264 1.00 43.28 87 PRO A CA 1
ATOM 729 C C . PRO A 1 87 ? -25.839 -8.850 22.771 1.00 43.28 87 PRO A C 1
ATOM 731 O O . PRO A 1 87 ? -25.305 -9.863 23.226 1.00 43.28 87 PRO A O 1
ATOM 734 N N . GLY A 1 88 ? -26.171 -7.812 23.538 1.00 41.09 88 GLY A N 1
ATOM 735 C CA . GLY A 1 88 ? -26.181 -7.896 24.988 1.00 41.09 88 GLY A CA 1
ATOM 736 C C . GLY A 1 88 ? -27.056 -9.077 25.394 1.00 41.09 88 GLY A C 1
ATOM 737 O O . GLY A 1 88 ? -28.235 -9.103 25.060 1.00 41.09 88 GLY A O 1
ATOM 738 N N . GLY A 1 89 ? -26.452 -10.047 26.077 1.00 45.78 89 GLY A N 1
ATOM 739 C CA . GLY A 1 89 ? -27.141 -11.216 26.608 1.00 45.78 89 GLY A CA 1
ATOM 740 C C . GLY A 1 89 ? -26.927 -12.488 25.793 1.00 45.78 89 GLY A C 1
ATOM 741 O O . GLY A 1 89 ? -27.835 -12.964 25.123 1.00 45.78 89 GLY A O 1
ATOM 742 N N . THR A 1 90 ? -25.784 -13.150 25.975 1.00 50.03 90 THR A N 1
ATOM 743 C CA . THR A 1 90 ? -25.874 -14.593 26.231 1.00 50.03 90 THR A CA 1
ATOM 744 C C . THR A 1 90 ? -26.497 -14.756 27.614 1.00 50.03 90 THR A C 1
ATOM 746 O O . THR A 1 90 ? -25.794 -14.864 28.618 1.00 50.03 90 THR A O 1
ATOM 749 N N . GLU A 1 91 ? -27.829 -14.723 27.675 1.00 47.78 91 GLU A N 1
ATOM 750 C CA . GLU A 1 91 ? -28.516 -15.531 28.672 1.00 47.78 91 GLU A CA 1
ATOM 751 C C . GLU A 1 91 ? -28.126 -16.980 28.371 1.00 47.78 91 GLU A C 1
ATOM 753 O O . GLU A 1 91 ? -28.389 -17.505 27.288 1.00 47.78 91 GLU A O 1
ATOM 758 N N . HIS A 1 92 ? -27.406 -17.597 29.303 1.00 43.75 92 HIS A N 1
ATOM 759 C CA . HIS A 1 92 ? -27.309 -19.045 29.351 1.00 43.75 92 HIS A CA 1
ATOM 760 C C . HIS A 1 92 ? -28.717 -19.566 29.661 1.00 43.75 92 HIS A C 1
ATOM 762 O O . HIS A 1 92 ? -29.182 -19.409 30.790 1.00 43.75 92 HIS A O 1
ATOM 768 N N . VAL A 1 93 ? -29.391 -20.125 28.653 1.00 42.66 93 VAL A N 1
ATOM 769 C CA . VAL A 1 93 ? -30.579 -20.975 28.828 1.00 42.66 93 VAL A CA 1
ATOM 770 C C . VAL A 1 93 ? -30.122 -22.420 28.947 1.00 42.66 93 VAL A C 1
ATOM 772 O O . VAL A 1 93 ? -29.263 -22.822 28.127 1.00 42.66 93 VAL A O 1
#

pLDDT: mean 84.0, std 15.43, range [41.09, 96.38]

Sequence (93 aa):
MNDNVVYVICARRYAKNGEVIEQNVHVYSSYQNVIAAFKPFLDMPNKEVHMNGKDEMLQVRIYDPANEFLTRYRFDIYEKKIDNFFPGGTEHV

Secondary structure (DSSP, 8-state):
--TTEEEEEEEEEE-TTS-EEEEEEEEESSHHHHHHHHHHHHT-SSEEEEE-TTSSEEEEEEE-TT--EEEEEEEEEEEEE----S-S-----